Protein AF-A0A2A6BLU7-F1 (afdb_monomer_lite)

Secondary structure (DSSP, 8-state):
------S-TTS-S-HHHHHHHHHHHHHHHHHHHHHHHHHHHHHHHHHHHHHHHHHHHTTPPP-PPPBTTTBTGGG--S-HHHHHHHHHHHH-SEEEEESSSEEEEE--S--

Organism: Pristionchus pacificus (NCBI:txid54126)

Foldseek 3Di:
DDDDDDDPVVVPDDPVVVVVVVVVVVVVVVVVVVVVVVVVVVVVVVQVCCQQCVCVVVVHQAFHRAGPPAWCVVVDDPPNVVSVVVGCVVRHQWHWGDDVHIDIDGNDPPD

pLDDT: mean 85.65, std 13.35, range [43.25, 97.06]

Radius of gyration: 29.49 Å; chains: 1; bounding box: 52×52×86 Å

Sequence (111 aa):
MFSCFPNLFLNSVPRYEHELLLNSLLNQIHPYSVMIILLVTLAIVGILCYSLFINRIKGLPPGPPPLPLLGNFHQFEADLDKKFFEWKRKYGKAFTVWMPNPTVVITDYKI

Structure (mmCIF, N/CA/C/O backbone):
data_AF-A0A2A6BLU7-F1
#
_entry.id   AF-A0A2A6BLU7-F1
#
loop_
_atom_site.group_PDB
_atom_site.id
_atom_site.type_symbol
_atom_site.label_atom_id
_atom_site.label_alt_id
_atom_site.label_comp_id
_atom_site.label_asym_id
_atom_site.label_entity_id
_atom_site.label_seq_id
_atom_site.pdbx_PDB_ins_code
_atom_site.Cartn_x
_atom_site.Cartn_y
_atom_site.Cartn_z
_atom_site.occupancy
_atom_site.B_iso_or_equiv
_atom_site.auth_seq_id
_atom_site.auth_comp_id
_atom_site.auth_asym_id
_atom_site.auth_atom_id
_atom_site.pdbx_PDB_model_num
ATOM 1 N N . MET A 1 1 ? 29.017 -40.312 -63.052 1.00 43.25 1 MET A N 1
ATOM 2 C CA . MET A 1 1 ? 30.012 -39.316 -62.595 1.00 43.25 1 MET A CA 1
ATOM 3 C C . MET A 1 1 ? 29.301 -37.975 -62.733 1.00 43.25 1 MET A C 1
ATOM 5 O O . MET A 1 1 ? 29.039 -37.591 -63.854 1.00 43.25 1 MET A O 1
ATOM 9 N N . PHE A 1 2 ? 28.694 -37.366 -61.718 1.00 44.44 2 PHE A N 1
ATOM 10 C CA . PHE A 1 2 ? 29.272 -36.937 -60.451 1.00 44.44 2 PHE A CA 1
ATOM 11 C C . PHE A 1 2 ? 28.210 -36.957 -59.342 1.00 44.44 2 PHE A C 1
ATOM 13 O O . PHE A 1 2 ? 27.261 -36.182 -59.355 1.00 44.44 2 PHE A O 1
ATOM 20 N N . SER A 1 3 ? 28.400 -37.843 -58.373 1.00 53.19 3 SER A N 1
ATOM 21 C CA . SER A 1 3 ? 27.709 -37.870 -57.089 1.00 53.19 3 SER A CA 1
ATOM 22 C C . SER A 1 3 ? 28.769 -37.608 -56.023 1.00 53.19 3 SER A C 1
ATOM 24 O O . SER A 1 3 ? 29.516 -38.518 -55.691 1.00 53.19 3 SER A O 1
ATOM 26 N N . CYS A 1 4 ? 28.902 -36.351 -55.590 1.00 54.41 4 CYS A N 1
ATOM 27 C CA . CYS A 1 4 ? 29.512 -35.906 -54.327 1.00 54.41 4 CYS A CA 1
ATOM 28 C C . CYS A 1 4 ? 29.769 -34.396 -54.406 1.00 54.41 4 CYS A C 1
ATOM 30 O O . CYS A 1 4 ? 30.813 -33.973 -54.885 1.00 54.41 4 CYS A O 1
ATOM 32 N N . PHE A 1 5 ? 28.854 -33.578 -53.896 1.00 53.78 5 PHE A N 1
ATOM 33 C CA . PHE A 1 5 ? 29.261 -32.350 -53.211 1.00 53.78 5 PHE A CA 1
ATOM 34 C C . PHE A 1 5 ? 28.482 -32.295 -51.894 1.00 53.78 5 PHE A C 1
ATOM 36 O O . PHE A 1 5 ? 27.368 -31.777 -51.837 1.00 53.78 5 PHE A O 1
ATOM 43 N N . PRO A 1 6 ? 29.009 -32.976 -50.862 1.00 51.62 6 PRO A N 1
ATOM 44 C CA . PRO A 1 6 ? 28.350 -33.146 -49.582 1.00 51.62 6 PRO A CA 1
ATOM 45 C C . PRO A 1 6 ? 28.608 -31.907 -48.725 1.00 51.62 6 PRO A C 1
ATOM 47 O O . PRO A 1 6 ? 29.737 -31.442 -48.689 1.00 51.62 6 PRO A O 1
ATOM 50 N N . ASN A 1 7 ? 27.586 -31.398 -48.035 1.00 52.72 7 ASN A N 1
ATOM 51 C CA . ASN A 1 7 ? 27.589 -31.009 -46.611 1.00 52.72 7 ASN A CA 1
ATOM 52 C C . ASN A 1 7 ? 28.790 -30.238 -45.986 1.00 52.72 7 ASN A C 1
ATOM 54 O O . ASN A 1 7 ? 28.847 -30.128 -44.764 1.00 52.72 7 ASN A O 1
ATOM 58 N N . LEU A 1 8 ? 29.737 -29.683 -46.751 1.00 49.75 8 LEU A N 1
ATOM 59 C CA . LEU A 1 8 ? 31.002 -29.136 -46.234 1.00 49.75 8 LEU A CA 1
ATOM 60 C C . LEU A 1 8 ? 30.948 -27.629 -45.959 1.00 49.75 8 LEU A C 1
ATOM 62 O O . LEU A 1 8 ? 31.702 -27.137 -45.128 1.00 49.75 8 LEU A O 1
ATOM 66 N N . PHE A 1 9 ? 30.037 -26.903 -46.610 1.00 50.72 9 PHE A N 1
ATOM 67 C CA . PHE A 1 9 ? 29.893 -25.453 -46.427 1.00 50.72 9 PHE A CA 1
ATOM 68 C C . PHE A 1 9 ? 29.097 -25.065 -45.174 1.00 50.72 9 PHE A C 1
ATOM 70 O O . PHE A 1 9 ? 29.211 -23.939 -44.703 1.00 50.72 9 PHE A O 1
ATOM 77 N N . LEU A 1 10 ? 28.323 -25.988 -44.593 1.00 51.44 10 LEU A N 1
ATOM 78 C CA . LEU A 1 10 ? 27.599 -25.726 -43.341 1.00 51.44 10 LEU A CA 1
ATOM 79 C C . LEU A 1 10 ? 28.483 -25.873 -42.091 1.00 51.44 10 LEU A C 1
ATOM 81 O O . LEU A 1 10 ? 28.092 -25.420 -41.023 1.00 51.44 10 LEU A O 1
ATOM 85 N N . ASN A 1 11 ? 29.680 -26.455 -42.224 1.00 56.59 11 ASN A N 1
ATOM 86 C CA . ASN A 1 11 ? 30.626 -26.668 -41.122 1.00 56.59 11 ASN A CA 1
ATOM 87 C C . ASN A 1 11 ? 31.886 -25.785 -41.214 1.00 56.59 11 ASN A C 1
ATOM 89 O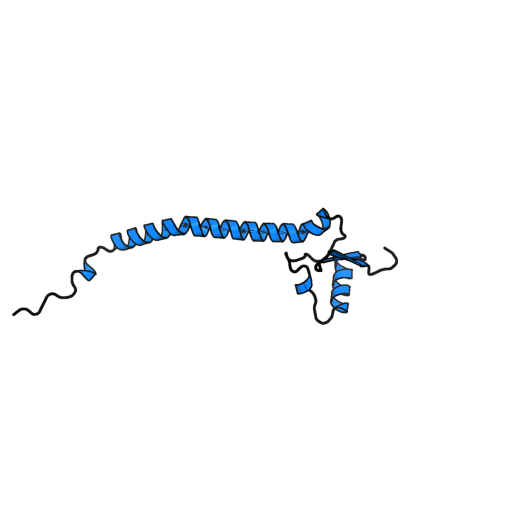 O . ASN A 1 11 ? 32.798 -25.946 -40.405 1.00 56.59 11 ASN A O 1
ATOM 93 N N . SER A 1 12 ? 31.969 -24.878 -42.196 1.00 62.34 12 SER A N 1
ATOM 94 C CA . SER A 1 12 ? 33.162 -24.056 -42.452 1.00 62.34 12 SER A CA 1
ATOM 95 C C . SER A 1 12 ? 33.131 -22.670 -41.804 1.00 62.34 12 SER A C 1
ATOM 97 O O . SER A 1 12 ? 34.140 -21.972 -41.854 1.00 62.34 12 SER A O 1
ATOM 99 N N . VAL A 1 13 ? 32.006 -22.251 -41.212 1.00 65.19 13 VAL A N 1
ATOM 100 C CA . VAL A 1 13 ? 31.953 -20.990 -40.458 1.00 65.19 13 VAL A CA 1
ATOM 101 C C . VAL A 1 13 ? 32.667 -21.207 -39.120 1.00 65.19 13 VAL A C 1
ATOM 103 O O . VAL A 1 13 ? 32.265 -22.078 -38.341 1.00 65.19 13 VAL A O 1
ATOM 106 N N . PRO A 1 14 ? 33.752 -20.473 -38.837 1.00 69.69 14 PRO A N 1
ATOM 107 C CA . PRO A 1 14 ? 34.527 -20.690 -37.630 1.00 69.69 14 PRO A CA 1
ATOM 108 C C . PRO A 1 14 ? 33.713 -20.281 -36.394 1.00 69.69 14 PRO A C 1
ATOM 110 O O . PRO A 1 14 ? 33.030 -19.258 -36.375 1.00 69.69 14 PRO A O 1
ATOM 113 N N . ARG A 1 15 ? 33.793 -21.094 -35.333 1.00 74.00 15 ARG A N 1
ATOM 114 C CA . ARG A 1 15 ? 32.985 -20.959 -34.104 1.00 74.00 15 ARG A CA 1
ATOM 115 C C . ARG A 1 15 ? 33.064 -19.563 -33.456 1.00 74.00 15 ARG A C 1
ATOM 117 O O . ARG A 1 15 ? 32.101 -19.154 -32.817 1.00 74.00 15 ARG A O 1
ATOM 124 N N . TYR A 1 16 ? 34.148 -18.815 -33.692 1.00 74.81 16 TYR A N 1
ATOM 125 C CA . TYR A 1 16 ? 34.321 -17.444 -33.202 1.00 74.81 16 TYR A CA 1
ATOM 126 C C . TYR A 1 16 ? 33.325 -16.440 -33.811 1.00 74.81 16 TYR A C 1
ATOM 128 O O . TYR A 1 16 ? 32.933 -15.503 -33.123 1.00 74.81 16 TYR A O 1
ATOM 136 N N . GLU A 1 17 ? 32.878 -16.610 -35.063 1.00 79.00 17 GLU A N 1
ATOM 137 C CA . GLU A 1 17 ? 31.917 -15.673 -35.676 1.00 79.00 17 GLU A CA 1
ATOM 138 C C . GLU A 1 17 ? 30.519 -15.852 -35.099 1.00 79.00 17 GLU A C 1
ATOM 140 O O . GLU A 1 17 ? 29.826 -14.872 -34.836 1.00 79.00 17 GLU A O 1
ATOM 145 N N . HIS A 1 18 ? 30.129 -17.094 -34.805 1.00 78.44 18 HIS A N 1
ATOM 146 C CA . HIS A 1 18 ? 28.886 -17.366 -34.092 1.00 78.44 18 HIS A CA 1
ATOM 147 C C . HIS A 1 18 ? 28.910 -16.790 -32.671 1.00 78.44 18 HIS A C 1
ATOM 149 O O . HIS A 1 18 ? 27.926 -16.182 -32.257 1.00 78.44 18 HIS A O 1
ATOM 155 N N . GLU A 1 19 ? 30.023 -16.908 -31.940 1.00 83.50 19 GLU A N 1
ATOM 156 C CA . GLU A 1 19 ? 30.166 -16.278 -30.618 1.00 83.50 19 GLU A CA 1
ATOM 157 C C . GLU A 1 19 ? 30.149 -14.746 -30.696 1.00 83.50 19 GLU A C 1
ATOM 159 O O . GLU A 1 19 ? 29.523 -14.096 -29.860 1.00 83.50 19 GLU A O 1
ATOM 164 N N . LEU A 1 20 ? 30.765 -14.151 -31.722 1.00 86.62 20 LEU A N 1
ATOM 165 C CA . LEU A 1 20 ? 30.763 -12.701 -31.926 1.00 86.62 20 LEU A CA 1
ATOM 166 C C . LEU A 1 20 ? 29.353 -12.168 -32.221 1.00 86.62 20 LEU A C 1
ATOM 168 O O . LEU A 1 20 ? 28.940 -11.158 -31.647 1.00 86.62 20 LEU A O 1
ATOM 172 N N . LEU A 1 21 ? 28.596 -12.872 -33.067 1.00 82.62 21 LEU A N 1
ATOM 173 C CA . LEU A 1 21 ? 27.199 -12.549 -33.358 1.00 82.62 21 LEU A CA 1
ATOM 174 C C . LEU A 1 21 ? 26.324 -12.698 -32.108 1.00 82.62 21 LEU A C 1
ATOM 176 O O . LEU A 1 21 ? 25.532 -11.807 -31.808 1.00 82.62 21 LEU A O 1
ATOM 180 N N . LEU A 1 22 ? 26.500 -13.774 -31.336 1.00 84.75 22 LEU A N 1
ATOM 181 C CA . LEU A 1 22 ? 25.774 -13.980 -30.081 1.00 84.75 22 LEU A CA 1
ATOM 182 C C . LEU A 1 22 ? 26.085 -12.884 -29.056 1.00 84.75 22 LEU A C 1
ATOM 184 O O . LEU A 1 22 ? 25.163 -12.331 -28.462 1.00 84.75 22 LEU A O 1
ATOM 188 N N . ASN A 1 23 ? 27.352 -12.503 -28.893 1.00 83.88 23 ASN A N 1
ATOM 189 C CA . ASN A 1 23 ? 27.754 -11.426 -27.987 1.00 83.88 23 ASN A CA 1
ATOM 190 C C . ASN A 1 23 ? 27.225 -10.056 -28.440 1.00 83.88 23 ASN A C 1
ATOM 192 O O . ASN A 1 23 ? 26.814 -9.253 -27.603 1.00 83.88 23 ASN A O 1
ATOM 196 N N . SER A 1 24 ? 27.175 -9.797 -29.751 1.00 83.25 24 SER A N 1
ATOM 197 C CA . SER A 1 24 ? 26.575 -8.580 -30.310 1.00 83.25 24 SER A CA 1
ATOM 198 C C . SER A 1 24 ? 25.071 -8.503 -30.018 1.00 83.25 24 SER A C 1
ATOM 200 O O . SER A 1 24 ? 24.592 -7.476 -29.530 1.00 83.25 24 SER A O 1
ATOM 202 N N . LEU A 1 25 ? 24.346 -9.610 -30.211 1.00 84.19 25 LEU A N 1
ATOM 203 C CA . LEU A 1 25 ? 22.919 -9.707 -29.890 1.00 84.19 25 LEU A CA 1
ATOM 204 C C . LEU A 1 25 ? 22.661 -9.565 -28.383 1.00 84.19 25 LEU A C 1
ATOM 206 O O . LEU A 1 25 ? 21.776 -8.812 -27.976 1.00 84.19 25 LEU A O 1
ATOM 210 N N . LEU A 1 26 ? 23.456 -10.231 -27.540 1.00 84.19 26 LEU A N 1
ATOM 211 C CA . LEU A 1 26 ? 23.348 -10.128 -26.082 1.00 84.19 26 LEU A CA 1
ATOM 212 C C . LEU A 1 26 ? 23.600 -8.697 -25.593 1.00 84.19 26 LEU A C 1
ATOM 214 O O . LEU A 1 26 ? 22.847 -8.198 -24.756 1.00 84.19 26 LEU A O 1
ATOM 218 N N . ASN A 1 27 ? 24.601 -8.011 -26.149 1.00 82.81 27 ASN A N 1
ATOM 219 C CA . ASN A 1 27 ? 24.917 -6.631 -25.789 1.00 82.81 27 ASN A CA 1
ATOM 220 C C . ASN A 1 27 ? 23.818 -5.646 -26.220 1.00 82.81 27 ASN A C 1
ATOM 222 O O . ASN A 1 27 ? 23.594 -4.645 -25.545 1.00 82.81 27 ASN A O 1
ATOM 226 N N . GLN A 1 28 ? 23.090 -5.939 -27.302 1.00 85.44 28 GLN A N 1
ATOM 227 C CA . GLN A 1 28 ? 21.931 -5.146 -27.710 1.00 85.44 28 GLN A CA 1
ATOM 228 C C . GLN A 1 28 ? 20.704 -5.405 -26.822 1.00 85.44 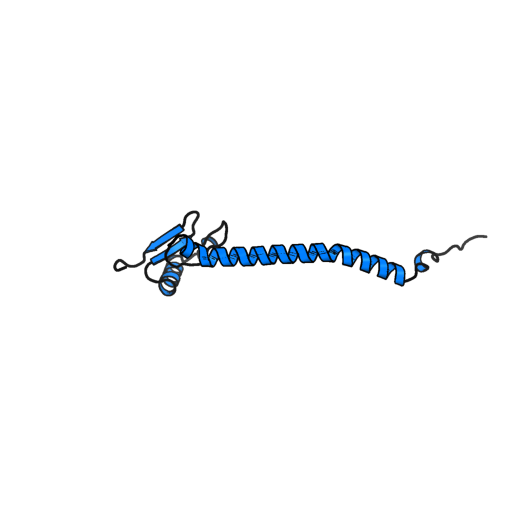28 GLN A C 1
ATOM 230 O O . GLN A 1 28 ? 19.941 -4.479 -26.563 1.00 85.44 28 GLN A O 1
ATOM 235 N N . ILE A 1 29 ? 20.520 -6.626 -26.309 1.00 84.56 29 ILE A N 1
ATOM 236 C CA . ILE A 1 29 ? 19.413 -6.978 -25.399 1.00 84.56 29 ILE A CA 1
ATOM 237 C C . ILE A 1 29 ? 19.646 -6.422 -23.982 1.00 84.56 29 ILE A C 1
ATOM 239 O O . ILE A 1 29 ? 18.695 -6.014 -23.309 1.00 84.56 29 ILE A O 1
ATOM 243 N N . HIS A 1 30 ? 20.904 -6.365 -23.540 1.00 83.06 30 HIS A N 1
ATOM 244 C CA . HIS A 1 30 ? 21.302 -5.922 -22.202 1.00 83.06 30 HIS A CA 1
ATOM 245 C C . HIS A 1 30 ? 20.771 -4.533 -21.772 1.00 83.06 30 HIS A C 1
ATOM 247 O O . HIS A 1 30 ? 20.273 -4.414 -20.653 1.00 83.06 30 HIS A O 1
ATOM 253 N N . PRO A 1 31 ? 20.806 -3.459 -22.589 1.00 86.69 31 PRO A N 1
ATOM 254 C CA . PRO A 1 31 ? 20.252 -2.168 -22.179 1.00 86.69 31 PRO A CA 1
ATOM 255 C C . PRO A 1 31 ? 18.736 -2.224 -21.945 1.00 86.69 31 PRO A C 1
ATOM 257 O O . PRO A 1 31 ? 18.248 -1.611 -20.997 1.00 86.69 31 PRO A O 1
ATOM 260 N N . TYR A 1 32 ? 17.986 -2.989 -22.746 1.00 90.00 32 TYR A N 1
ATOM 261 C CA . TYR A 1 32 ? 16.533 -3.107 -22.582 1.00 90.00 32 TYR A CA 1
ATOM 262 C C . TYR A 1 32 ? 16.161 -3.885 -21.323 1.00 90.00 32 TYR A C 1
ATOM 264 O O . TYR A 1 32 ? 15.252 -3.475 -20.601 1.00 90.00 32 TYR A O 1
ATOM 272 N N . SER A 1 33 ? 16.873 -4.975 -21.020 1.00 90.25 33 SER A N 1
ATOM 273 C CA . SER A 1 33 ? 16.627 -5.736 -19.793 1.00 90.25 33 SER A CA 1
ATOM 274 C C . SER A 1 33 ? 16.915 -4.896 -18.546 1.00 90.25 33 SER A C 1
ATOM 276 O O . SER A 1 33 ? 16.099 -4.887 -17.623 1.00 90.25 33 SER A O 1
ATOM 278 N N . VAL A 1 34 ? 17.996 -4.107 -18.542 1.00 93.44 34 VAL A N 1
ATOM 279 C CA . VAL A 1 34 ? 18.312 -3.173 -17.446 1.00 93.44 34 VAL A CA 1
ATOM 280 C C . VAL A 1 34 ? 17.230 -2.100 -17.292 1.00 93.44 34 VAL A C 1
ATOM 282 O O . VAL A 1 34 ? 16.792 -1.836 -16.171 1.00 93.44 34 VAL A O 1
ATOM 285 N N . MET A 1 35 ? 16.745 -1.515 -18.393 1.00 94.06 35 MET A N 1
ATOM 286 C CA . MET A 1 35 ? 15.657 -0.528 -18.349 1.00 94.06 35 MET A CA 1
ATOM 287 C C . MET A 1 35 ? 14.368 -1.128 -17.774 1.00 94.06 35 MET A C 1
ATOM 289 O O . MET A 1 35 ? 13.730 -0.509 -16.924 1.00 94.06 35 MET A O 1
ATOM 293 N N . ILE A 1 36 ? 14.000 -2.345 -18.187 1.00 96.12 36 ILE A N 1
ATOM 294 C CA . ILE A 1 36 ? 12.811 -3.042 -17.676 1.00 96.12 36 ILE A CA 1
ATOM 295 C C . ILE A 1 36 ? 12.946 -3.305 -16.173 1.00 96.12 36 ILE A C 1
ATOM 297 O O . ILE A 1 36 ? 12.029 -2.994 -15.415 1.00 96.12 36 ILE A O 1
ATOM 301 N N . ILE A 1 37 ? 14.093 -3.822 -15.722 1.00 96.12 37 ILE A N 1
ATOM 302 C CA . ILE A 1 37 ? 14.345 -4.077 -14.296 1.00 96.12 37 ILE A CA 1
ATOM 303 C C . ILE A 1 37 ? 14.254 -2.774 -13.491 1.00 96.12 37 ILE A C 1
ATOM 305 O O . ILE A 1 37 ? 13.625 -2.741 -12.430 1.00 96.12 37 ILE A O 1
ATOM 309 N N . LEU A 1 38 ? 14.823 -1.679 -13.997 1.00 96.69 38 LEU A N 1
ATOM 310 C CA . LEU A 1 38 ? 14.749 -0.376 -13.338 1.00 96.69 38 LEU A CA 1
ATOM 311 C C . LEU A 1 38 ? 13.300 0.125 -13.222 1.00 96.69 38 LEU A C 1
ATOM 313 O O . LEU A 1 38 ? 12.884 0.578 -12.159 1.00 96.69 38 LEU A O 1
ATOM 317 N N . LEU A 1 39 ? 12.506 0.008 -14.286 1.00 96.94 39 LEU A N 1
ATOM 318 C CA . LEU A 1 39 ? 11.101 0.422 -14.264 1.00 96.94 39 LEU A CA 1
ATOM 319 C C . LEU A 1 39 ? 10.274 -0.415 -13.286 1.00 96.94 39 LEU A C 1
ATOM 321 O O . LEU A 1 39 ? 9.481 0.135 -12.522 1.00 96.94 39 LEU A O 1
ATOM 325 N N . VAL A 1 40 ? 10.483 -1.733 -13.267 1.00 96.75 40 VAL A N 1
ATOM 326 C CA . VAL A 1 40 ? 9.787 -2.639 -12.344 1.00 96.75 40 VAL A CA 1
ATOM 327 C C . VAL A 1 40 ? 10.162 -2.334 -10.896 1.00 96.75 40 VAL A C 1
ATOM 329 O O . VAL A 1 40 ? 9.283 -2.244 -10.041 1.00 96.75 40 VAL A O 1
ATOM 332 N N . THR A 1 41 ? 11.447 -2.122 -10.607 1.00 96.88 41 THR A N 1
ATOM 333 C CA . THR A 1 41 ? 11.895 -1.782 -9.249 1.00 96.88 41 THR A CA 1
ATOM 334 C C . THR A 1 41 ? 11.335 -0.436 -8.791 1.00 96.88 41 THR A C 1
ATOM 336 O O . THR A 1 41 ? 10.794 -0.356 -7.688 1.00 96.88 41 THR A O 1
ATOM 339 N N . LEU A 1 42 ? 11.358 0.593 -9.644 1.00 97.06 42 LEU A N 1
ATOM 340 C CA . LEU A 1 42 ? 10.737 1.889 -9.354 1.00 97.06 42 LEU A CA 1
ATOM 341 C C . LEU A 1 42 ? 9.228 1.771 -9.125 1.00 97.06 42 LEU A C 1
ATOM 343 O O . LEU A 1 42 ? 8.709 2.384 -8.193 1.00 97.06 42 LEU A O 1
ATOM 347 N N . ALA A 1 43 ? 8.526 0.966 -9.925 1.00 95.88 43 ALA A N 1
ATOM 348 C CA . ALA A 1 43 ? 7.099 0.729 -9.744 1.00 95.88 43 ALA A CA 1
ATOM 349 C C . ALA A 1 43 ? 6.809 0.056 -8.395 1.00 95.88 43 ALA A C 1
ATOM 351 O O . ALA A 1 43 ? 5.944 0.525 -7.658 1.00 95.88 43 ALA A O 1
ATOM 352 N N . ILE A 1 44 ? 7.558 -0.988 -8.025 1.00 95.38 44 ILE A N 1
ATOM 353 C CA . ILE A 1 44 ? 7.397 -1.679 -6.736 1.00 95.38 44 ILE A CA 1
ATOM 354 C C . ILE A 1 44 ? 7.650 -0.717 -5.573 1.00 95.38 44 ILE A C 1
ATOM 356 O O . ILE A 1 44 ? 6.831 -0.633 -4.658 1.00 95.38 44 ILE A O 1
ATOM 360 N N . VAL A 1 45 ? 8.745 0.044 -5.617 1.00 96.00 45 VAL A N 1
ATOM 361 C CA . VAL A 1 45 ? 9.062 1.037 -4.580 1.00 96.00 45 VAL A CA 1
ATOM 362 C C . VAL A 1 45 ? 7.971 2.104 -4.506 1.00 96.00 45 VAL A C 1
ATOM 364 O O . VAL A 1 45 ? 7.513 2.430 -3.413 1.00 96.00 45 VAL A O 1
ATOM 367 N N . GLY A 1 46 ? 7.496 2.603 -5.648 1.00 95.19 46 GLY A N 1
ATOM 368 C CA . GLY A 1 46 ? 6.401 3.568 -5.717 1.00 95.19 46 GLY A CA 1
ATOM 369 C C . GLY A 1 46 ? 5.107 3.036 -5.101 1.00 95.19 46 GLY A C 1
ATOM 370 O O . GLY A 1 46 ? 4.472 3.737 -4.314 1.00 95.19 46 GLY A O 1
ATOM 371 N N . ILE A 1 47 ? 4.748 1.782 -5.386 1.00 94.06 47 ILE A N 1
ATOM 372 C CA . ILE A 1 47 ? 3.573 1.107 -4.820 1.00 94.06 47 ILE A CA 1
ATOM 373 C C . ILE A 1 47 ? 3.716 0.936 -3.304 1.00 94.06 47 ILE A C 1
ATOM 375 O O . ILE A 1 47 ? 2.779 1.237 -2.562 1.00 94.06 47 ILE A O 1
ATOM 379 N N . LEU A 1 48 ? 4.885 0.502 -2.825 1.00 93.38 48 LEU A N 1
ATOM 380 C CA . LEU A 1 48 ? 5.152 0.355 -1.393 1.00 93.38 48 LEU A CA 1
ATOM 381 C C . LEU A 1 48 ? 5.062 1.705 -0.679 1.00 93.38 48 LEU A C 1
ATOM 383 O O . LEU A 1 48 ? 4.326 1.829 0.302 1.00 93.38 48 LEU A O 1
ATOM 387 N N . CYS A 1 49 ? 5.726 2.733 -1.208 1.00 93.81 49 CYS A N 1
ATOM 388 C CA . CYS A 1 49 ? 5.651 4.094 -0.687 1.00 93.81 49 CYS A CA 1
ATOM 389 C C . CYS A 1 49 ? 4.206 4.604 -0.664 1.00 93.81 49 CYS A C 1
ATOM 391 O O . CYS A 1 49 ? 3.742 5.097 0.362 1.00 93.81 49 CYS A O 1
ATOM 393 N N . TYR A 1 50 ? 3.459 4.428 -1.752 1.00 92.06 50 TYR A N 1
ATOM 394 C CA . TYR A 1 50 ? 2.047 4.791 -1.792 1.00 92.06 50 TYR A CA 1
ATOM 395 C C . TYR A 1 50 ? 1.261 4.086 -0.675 1.00 92.06 50 TYR A C 1
ATOM 397 O O . TYR A 1 50 ? 0.627 4.753 0.141 1.00 92.06 50 TYR A O 1
ATOM 405 N N . SER A 1 51 ? 1.366 2.759 -0.573 1.00 91.06 51 SER A N 1
ATOM 406 C CA . SER A 1 51 ? 0.605 1.960 0.397 1.00 91.06 51 SER A CA 1
ATOM 407 C C . SER A 1 51 ? 0.902 2.322 1.861 1.00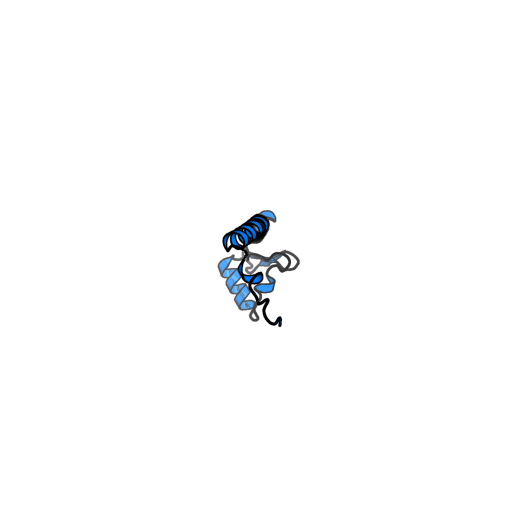 91.06 51 SER A C 1
ATOM 409 O O . SER A 1 51 ? 0.011 2.280 2.707 1.00 91.06 51 SER A O 1
ATOM 411 N N . LEU A 1 52 ? 2.138 2.724 2.170 1.00 90.81 52 LEU A N 1
ATOM 412 C CA . LEU A 1 52 ? 2.557 3.049 3.534 1.00 90.81 52 LEU A CA 1
ATOM 413 C C . LEU A 1 52 ? 2.271 4.505 3.913 1.00 90.81 52 LEU A C 1
ATOM 415 O O . LEU A 1 52 ? 1.938 4.789 5.065 1.00 90.81 52 LEU A O 1
ATOM 419 N N . PHE A 1 53 ? 2.399 5.436 2.966 1.00 92.62 53 PHE A N 1
ATOM 420 C CA . PHE A 1 53 ? 2.337 6.868 3.263 1.00 92.62 53 PHE A CA 1
ATOM 421 C C . PHE A 1 53 ? 0.991 7.515 2.939 1.00 92.62 53 PHE A C 1
ATOM 423 O O . PHE A 1 53 ? 0.720 8.594 3.466 1.00 92.62 53 PHE A O 1
ATOM 430 N N . ILE A 1 54 ? 0.114 6.886 2.149 1.00 93.06 54 ILE A N 1
ATOM 431 C CA . ILE A 1 54 ? -1.140 7.518 1.710 1.00 93.06 54 ILE A CA 1
ATOM 432 C C . ILE A 1 54 ? -2.041 7.963 2.873 1.00 93.06 54 ILE A C 1
ATOM 434 O O . ILE A 1 54 ? -2.596 9.061 2.828 1.00 93.06 54 ILE A O 1
ATOM 438 N N . ASN A 1 55 ? -2.133 7.168 3.946 1.00 92.12 55 ASN A N 1
ATOM 439 C CA . ASN A 1 55 ? -2.906 7.535 5.137 1.00 92.12 55 ASN A CA 1
ATOM 440 C C . ASN A 1 55 ? -2.319 8.773 5.817 1.00 92.12 55 ASN A C 1
ATOM 442 O O . ASN A 1 55 ? -3.051 9.699 6.146 1.00 92.12 55 ASN A O 1
ATOM 446 N N . ARG A 1 56 ? -0.989 8.834 5.946 1.00 91.31 56 ARG A N 1
ATOM 447 C CA . ARG A 1 56 ? -0.297 9.982 6.541 1.00 91.31 56 ARG A CA 1
ATOM 448 C C . ARG A 1 56 ? -0.464 11.243 5.694 1.00 91.31 56 ARG A C 1
ATOM 450 O O . ARG A 1 56 ? -0.746 12.296 6.251 1.00 91.31 56 ARG A O 1
ATOM 457 N N . ILE A 1 57 ? -0.332 11.133 4.371 1.00 91.75 57 ILE A N 1
ATOM 458 C CA . ILE A 1 57 ? -0.488 12.263 3.438 1.00 91.75 57 ILE A CA 1
ATOM 459 C C . ILE A 1 57 ? -1.906 12.842 3.515 1.00 91.75 57 ILE A C 1
ATOM 461 O O . ILE A 1 57 ? -2.074 14.056 3.486 1.00 91.75 57 ILE A O 1
ATOM 465 N N . LYS A 1 58 ? -2.926 11.986 3.648 1.00 90.94 58 LYS A N 1
ATOM 466 C CA . LYS A 1 58 ? -4.326 12.414 3.772 1.00 90.94 58 LYS A CA 1
ATOM 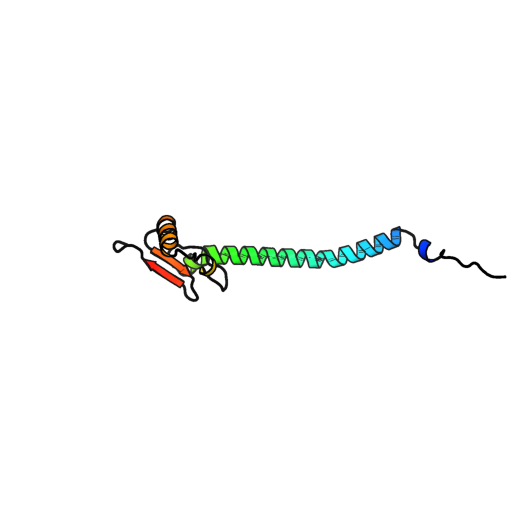467 C C . LYS A 1 58 ? -4.756 12.773 5.202 1.00 90.94 58 LYS A C 1
ATOM 469 O O . LYS A 1 58 ? -5.924 13.085 5.403 1.00 90.94 58 LYS A O 1
ATOM 474 N N . GLY A 1 59 ? -3.857 12.708 6.190 1.00 93.12 59 GLY A N 1
ATOM 475 C CA . GLY A 1 59 ? -4.194 12.948 7.599 1.00 93.12 59 GLY A CA 1
ATOM 476 C C . GLY A 1 59 ? -5.169 11.921 8.188 1.00 93.12 59 GLY A C 1
ATOM 477 O O . GLY A 1 59 ? -5.891 12.221 9.134 1.00 93.12 59 GLY A O 1
ATOM 478 N N . LEU A 1 60 ? -5.222 10.721 7.610 1.00 93.62 60 LEU A N 1
ATOM 479 C CA . LEU A 1 60 ? -6.112 9.644 8.022 1.00 93.62 60 LEU A CA 1
ATOM 480 C C . LEU A 1 60 ? -5.470 8.797 9.135 1.00 93.62 60 LEU A C 1
ATOM 482 O O . LEU A 1 60 ? -4.242 8.646 9.163 1.00 93.62 60 LEU A O 1
ATOM 486 N N . PRO A 1 61 ? -6.280 8.188 10.021 1.00 93.50 61 PRO A N 1
ATOM 487 C CA . PRO A 1 61 ? -5.800 7.220 11.001 1.00 93.50 61 PRO A CA 1
ATOM 488 C C . PRO A 1 61 ? -4.991 6.084 10.356 1.00 93.50 61 PRO A C 1
ATOM 490 O O . PRO A 1 61 ? -5.214 5.754 9.181 1.00 93.50 61 PRO A O 1
ATOM 493 N N . PRO A 1 62 ? -4.078 5.443 11.110 1.00 92.88 62 PRO A N 1
ATOM 494 C CA . PRO A 1 62 ? -3.349 4.282 10.617 1.00 92.88 62 PRO A CA 1
ATOM 495 C C . PRO A 1 62 ? -4.320 3.163 10.221 1.00 92.88 62 PRO A C 1
ATOM 497 O O . PRO A 1 62 ? -5.443 3.087 10.705 1.00 92.88 62 PRO A O 1
ATOM 500 N N . GLY A 1 63 ? -3.899 2.284 9.320 1.00 93.62 63 GLY A N 1
ATOM 501 C CA . GLY A 1 63 ? -4.756 1.217 8.820 1.00 93.62 63 GLY A CA 1
ATOM 502 C C . GLY A 1 63 ? -3.996 0.236 7.939 1.00 93.62 63 GLY A C 1
ATOM 503 O O . GLY A 1 63 ? -2.795 0.425 7.704 1.00 93.62 63 GLY A O 1
ATOM 504 N N . PRO A 1 64 ? -4.658 -0.833 7.478 1.00 93.88 64 PRO A N 1
ATOM 505 C CA . PRO A 1 64 ? -4.048 -1.791 6.574 1.00 93.88 64 PRO A CA 1
ATOM 506 C C . PRO A 1 64 ? -3.593 -1.127 5.263 1.00 93.88 64 PRO A C 1
ATOM 508 O O . PRO A 1 64 ? -4.335 -0.324 4.695 1.00 93.88 64 PRO A O 1
ATOM 511 N N . PRO A 1 65 ? -2.384 -1.452 4.762 1.00 92.81 65 PRO A N 1
ATOM 512 C CA . PRO A 1 65 ? -1.839 -0.828 3.563 1.00 92.81 65 PRO A CA 1
ATOM 513 C C . PRO A 1 65 ? -2.705 -1.186 2.346 1.00 92.81 65 PRO A C 1
ATOM 515 O O . PRO A 1 65 ? -2.918 -2.375 2.086 1.00 92.81 65 PRO A O 1
ATOM 518 N N . PRO A 1 66 ? -3.229 -0.191 1.614 1.00 93.75 66 PRO A N 1
ATOM 519 C CA . PRO A 1 66 ? -4.041 -0.438 0.436 1.00 93.75 66 PRO A CA 1
ATOM 520 C C . PRO A 1 66 ? -3.181 -0.790 -0.776 1.00 93.75 66 PRO A C 1
ATOM 522 O O . PRO A 1 66 ? -2.098 -0.231 -0.968 1.00 93.75 66 PRO A O 1
ATOM 525 N N . LEU A 1 67 ? -3.699 -1.665 -1.640 1.00 91.81 67 LEU A N 1
ATOM 526 C CA . LEU A 1 67 ? -3.146 -1.830 -2.982 1.00 91.81 67 LEU A CA 1
ATOM 527 C C . LEU A 1 67 ? -3.582 -0.670 -3.889 1.00 91.81 67 LEU A C 1
ATOM 529 O O . LEU A 1 67 ? -4.691 -0.147 -3.731 1.00 91.81 67 LEU A O 1
ATOM 533 N N . PRO A 1 68 ? -2.750 -0.276 -4.868 1.00 85.75 68 PRO A N 1
ATOM 534 C CA . PRO A 1 68 ? -3.156 0.685 -5.884 1.00 85.75 68 PRO A CA 1
ATOM 535 C C . PRO A 1 68 ? -4.369 0.136 -6.649 1.00 85.75 68 PRO A C 1
ATOM 537 O O . PRO A 1 68 ? -4.409 -1.047 -6.981 1.00 85.75 68 PRO A O 1
ATOM 540 N N . LEU A 1 69 ? -5.353 1.000 -6.922 1.00 85.88 69 LEU A N 1
ATOM 541 C CA . LEU A 1 69 ? -6.630 0.708 -7.602 1.00 85.88 69 LEU A CA 1
ATOM 542 C C . LEU A 1 69 ? -7.605 -0.190 -6.822 1.00 85.88 69 LEU A C 1
ATOM 544 O O . LEU A 1 69 ? -8.781 0.145 -6.723 1.00 85.88 69 LEU A O 1
ATOM 548 N N . LEU A 1 70 ? -7.136 -1.302 -6.255 1.00 89.31 70 LEU A N 1
ATOM 549 C CA . LEU A 1 70 ? -7.983 -2.274 -5.558 1.00 89.31 70 LEU A CA 1
ATOM 550 C C . LEU A 1 70 ? -8.249 -1.906 -4.087 1.00 89.31 70 LEU A C 1
ATOM 552 O O . LEU A 1 70 ? -9.212 -2.379 -3.494 1.00 89.31 70 LEU A O 1
ATOM 556 N N . GLY A 1 71 ? -7.400 -1.097 -3.454 1.00 91.06 71 GLY A N 1
ATOM 557 C CA . GLY A 1 71 ? -7.517 -0.813 -2.024 1.00 91.06 71 GLY A CA 1
ATOM 558 C C . GLY A 1 71 ? -7.307 -2.062 -1.159 1.00 91.06 71 GLY A C 1
ATOM 559 O O . GLY A 1 71 ? -6.460 -2.916 -1.446 1.00 91.06 71 GLY A O 1
ATOM 560 N N . ASN A 1 72 ? -8.076 -2.180 -0.080 1.00 94.12 72 ASN A N 1
ATOM 561 C CA . ASN A 1 72 ? -8.024 -3.301 0.858 1.00 94.12 72 ASN A CA 1
ATOM 562 C C . ASN A 1 72 ? -8.958 -4.463 0.469 1.00 94.12 72 ASN A C 1
ATOM 564 O O . ASN A 1 72 ? -9.090 -5.397 1.255 1.00 94.12 72 ASN A O 1
ATOM 568 N N . PHE A 1 73 ? -9.560 -4.468 -0.735 1.00 90.31 73 PHE A N 1
ATOM 569 C CA . PHE A 1 73 ? -10.486 -5.538 -1.148 1.00 90.31 73 PHE A CA 1
ATOM 570 C C . PHE A 1 73 ? -9.885 -6.950 -1.041 1.00 90.31 73 PHE A C 1
ATOM 572 O O . PHE A 1 73 ? -10.551 -7.884 -0.612 1.00 90.31 73 PHE A O 1
ATOM 579 N N . HIS A 1 74 ? -8.595 -7.083 -1.347 1.00 88.50 74 HIS A N 1
ATOM 580 C CA . HIS A 1 74 ? -7.847 -8.340 -1.261 1.00 88.50 74 HIS A CA 1
ATOM 581 C C . HIS A 1 74 ? -7.668 -8.895 0.167 1.00 88.50 74 HIS A C 1
ATOM 583 O O . HIS A 1 74 ? -7.199 -10.017 0.322 1.00 88.50 74 HIS A O 1
ATOM 589 N N . GLN A 1 75 ? -7.979 -8.112 1.203 1.00 90.44 75 GLN A N 1
ATOM 590 C CA . GLN A 1 75 ? -7.799 -8.495 2.610 1.00 90.44 75 GLN A CA 1
ATOM 591 C C . GLN A 1 75 ? -9.116 -8.835 3.305 1.00 90.44 75 GLN A C 1
ATOM 593 O O . GLN A 1 75 ? -9.094 -9.235 4.470 1.00 90.44 75 GLN A O 1
ATOM 598 N N . PHE A 1 76 ? -10.251 -8.664 2.621 1.00 89.19 76 PHE A N 1
ATOM 599 C CA . PHE A 1 76 ? -11.529 -9.118 3.146 1.00 89.19 76 PHE A CA 1
ATOM 600 C C . PHE A 1 76 ? -11.609 -10.634 2.995 1.00 89.19 76 PHE A C 1
ATOM 602 O O . PHE A 1 76 ? -11.601 -11.177 1.892 1.00 89.19 76 PHE A O 1
ATOM 609 N N . GLU A 1 77 ? -11.654 -11.311 4.135 1.00 86.00 77 GLU A N 1
ATOM 610 C CA . GLU A 1 77 ? -11.925 -12.740 4.221 1.00 86.00 77 GLU A CA 1
ATOM 611 C C . GLU A 1 77 ? -13.431 -12.973 4.396 1.00 86.00 77 GLU A C 1
ATOM 613 O O . GLU A 1 77 ? -14.190 -12.039 4.657 1.00 86.00 77 GLU A O 1
ATOM 618 N N . ALA A 1 78 ? -13.871 -14.228 4.268 1.00 86.62 78 ALA A N 1
ATOM 619 C CA . ALA A 1 78 ? -15.273 -14.593 4.478 1.00 86.62 78 ALA A CA 1
ATOM 620 C C . ALA A 1 78 ? -15.775 -14.215 5.888 1.00 86.62 78 ALA A C 1
ATOM 622 O O . ALA A 1 78 ? -16.935 -13.851 6.050 1.00 86.62 78 ALA A O 1
ATOM 623 N N . ASP A 1 79 ? -14.889 -14.267 6.889 1.00 91.62 79 ASP A N 1
ATOM 624 C CA . ASP A 1 79 ? -15.1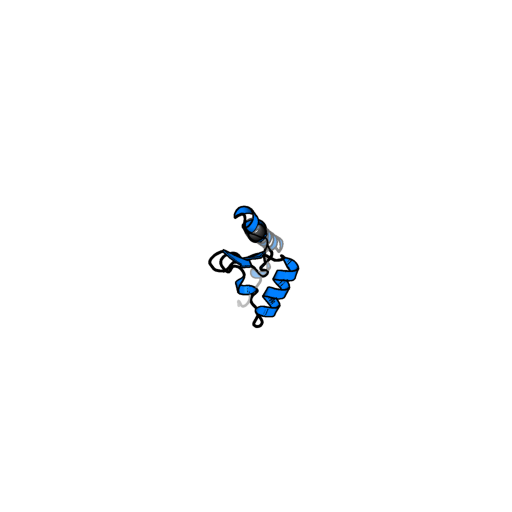62 -13.827 8.257 1.00 91.62 79 ASP A CA 1
ATOM 625 C C . ASP A 1 79 ? -14.655 -12.391 8.471 1.00 91.62 79 ASP A C 1
ATOM 627 O O . ASP A 1 79 ? -13.514 -12.133 8.876 1.00 91.62 79 ASP A O 1
ATOM 631 N N . LEU A 1 80 ? -15.530 -11.442 8.145 1.00 90.06 80 LEU A N 1
ATOM 632 C CA . LEU A 1 80 ? -15.268 -10.012 8.272 1.00 90.06 80 LEU A CA 1
ATOM 633 C C . LEU A 1 80 ? -15.086 -9.579 9.726 1.00 90.06 80 LEU A C 1
ATOM 635 O O . LEU A 1 80 ? -14.206 -8.766 10.017 1.00 90.06 80 LEU A O 1
ATOM 639 N N . ASP A 1 81 ? -15.879 -10.135 10.640 1.00 90.38 81 ASP A N 1
ATOM 640 C CA . ASP A 1 81 ? -15.868 -9.758 12.053 1.00 90.38 81 ASP A CA 1
ATOM 641 C C . ASP A 1 81 ? -14.518 -10.085 12.686 1.00 90.38 81 ASP A C 1
ATOM 643 O O . ASP A 1 81 ? -13.904 -9.241 13.356 1.00 90.38 81 ASP A O 1
ATOM 647 N N . LYS A 1 82 ? -13.993 -11.280 12.396 1.00 93.25 82 LYS A N 1
ATOM 648 C CA . LYS A 1 82 ? -12.652 -11.671 12.827 1.00 93.25 82 LYS A CA 1
ATOM 649 C C . LYS A 1 82 ? -11.586 -10.729 12.272 1.00 93.25 82 LYS A C 1
ATOM 651 O O . LYS A 1 82 ? -10.698 -10.312 13.023 1.00 93.25 82 LYS A O 1
ATOM 656 N N . LYS A 1 83 ? -11.678 -10.336 10.997 1.00 92.56 83 LYS A N 1
ATOM 657 C CA . LYS A 1 83 ? -10.715 -9.399 10.396 1.00 92.56 83 LYS A CA 1
ATOM 658 C C . LYS A 1 83 ? -10.754 -8.014 11.005 1.00 92.56 83 LYS A C 1
ATOM 660 O O . LYS A 1 83 ? -9.700 -7.462 11.329 1.00 92.56 83 LYS A O 1
ATOM 665 N N . PHE A 1 84 ? -11.941 -7.466 11.223 1.00 92.69 84 PHE A N 1
ATOM 666 C CA . PHE A 1 84 ? -12.076 -6.182 11.898 1.00 92.69 84 PHE A CA 1
ATOM 667 C C . PHE A 1 84 ? -11.557 -6.243 13.338 1.00 92.69 84 PHE A C 1
ATOM 669 O O . PHE A 1 84 ? -10.939 -5.281 13.795 1.00 92.69 84 PHE A O 1
ATOM 676 N N . PHE A 1 85 ? -11.710 -7.373 14.034 1.00 93.25 85 PHE A N 1
ATOM 677 C CA . PHE A 1 85 ? -11.130 -7.564 15.364 1.00 93.25 85 PHE A CA 1
ATOM 678 C C . PHE A 1 85 ? -9.593 -7.625 15.346 1.00 93.25 85 PHE A C 1
ATOM 680 O O . PHE A 1 85 ? -8.933 -7.031 16.206 1.00 93.25 85 PHE A O 1
ATOM 687 N N . GLU A 1 86 ? -9.001 -8.295 14.354 1.00 94.00 86 GLU A N 1
ATOM 688 C CA . GLU A 1 86 ? -7.548 -8.302 14.128 1.00 94.00 86 GLU A CA 1
ATOM 689 C C . GLU A 1 86 ? -7.020 -6.889 13.838 1.00 94.00 86 GLU A C 1
ATOM 691 O O . GLU A 1 86 ? -6.039 -6.447 14.445 1.00 94.00 86 GLU A O 1
ATOM 696 N N . TRP A 1 87 ? -7.696 -6.143 12.963 1.00 94.44 87 TRP A N 1
ATOM 697 C CA . TRP A 1 87 ? -7.334 -4.762 12.646 1.00 94.44 87 TRP A CA 1
ATOM 698 C C . TRP A 1 87 ? -7.515 -3.818 13.827 1.00 94.44 87 TRP A C 1
ATOM 700 O O . TRP A 1 87 ? -6.611 -3.026 14.086 1.00 94.44 87 TRP A O 1
ATOM 710 N N . LYS A 1 88 ? -8.593 -3.951 14.605 1.00 93.88 88 LYS A N 1
ATOM 711 C CA . LYS A 1 88 ? -8.777 -3.212 15.862 1.00 93.88 88 LYS A CA 1
ATOM 712 C C . LYS A 1 88 ? -7.601 -3.435 16.809 1.00 93.88 88 LYS A C 1
ATOM 714 O O . LYS A 1 88 ? -7.073 -2.485 17.379 1.00 93.88 88 LYS A O 1
ATOM 719 N N . ARG A 1 89 ? -7.151 -4.683 16.964 1.00 94.06 89 ARG A N 1
ATOM 720 C CA . ARG A 1 89 ? -6.009 -5.010 17.832 1.00 94.06 89 ARG A CA 1
ATOM 721 C C . ARG A 1 89 ? -4.698 -4.409 17.324 1.00 94.06 89 ARG A C 1
ATOM 723 O O . ARG A 1 89 ? -3.857 -4.027 18.130 1.00 94.06 89 ARG A O 1
ATOM 730 N N . LYS A 1 90 ? -4.519 -4.344 16.003 1.00 94.50 90 LYS A N 1
ATOM 731 C CA . LYS A 1 90 ? -3.282 -3.883 15.362 1.00 94.50 90 LYS A CA 1
ATOM 732 C C . LYS A 1 90 ? -3.186 -2.360 15.234 1.00 94.50 90 LYS A C 1
ATOM 734 O O . LYS A 1 90 ? -2.113 -1.805 15.443 1.00 94.50 90 LYS A O 1
ATOM 739 N N . TYR A 1 91 ? -4.276 -1.702 14.853 1.00 93.31 91 TYR A N 1
ATOM 740 C CA . TYR A 1 91 ? -4.320 -0.272 14.529 1.00 93.31 91 TYR A CA 1
ATOM 741 C C . TYR A 1 91 ? -5.011 0.569 15.609 1.00 93.31 91 TYR A C 1
ATOM 743 O O . TYR A 1 91 ? -4.828 1.783 15.645 1.00 93.31 91 TYR A O 1
ATOM 751 N N . GLY A 1 92 ? -5.751 -0.066 16.521 1.00 92.38 92 GLY A N 1
ATOM 752 C CA . GLY A 1 92 ? -6.411 0.579 17.648 1.00 92.38 92 GLY A CA 1
ATOM 753 C C . GLY A 1 92 ? -7.897 0.845 17.413 1.00 92.38 92 GLY A C 1
ATOM 754 O O . GLY A 1 92 ? -8.567 0.188 16.619 1.00 92.38 92 GLY A O 1
ATOM 755 N N . LYS A 1 93 ? -8.428 1.818 18.160 1.00 92.88 93 LYS A N 1
ATOM 756 C CA . LYS A 1 93 ? -9.869 2.109 18.230 1.00 92.88 93 LYS A CA 1
ATOM 757 C C . LYS A 1 93 ? -10.444 2.697 16.941 1.00 92.88 93 LYS A C 1
ATOM 759 O O . LYS A 1 93 ? -11.628 2.494 16.675 1.00 92.88 93 LYS A O 1
ATOM 764 N N . ALA A 1 94 ? -9.621 3.388 16.156 1.00 93.56 94 ALA A N 1
ATOM 765 C CA . ALA A 1 94 ? -9.990 3.959 14.870 1.00 93.56 94 ALA A CA 1
ATOM 766 C C . ALA A 1 94 ? -8.912 3.640 13.831 1.00 93.56 94 ALA A C 1
ATOM 768 O O . ALA A 1 94 ? -7.726 3.864 14.084 1.00 93.56 94 ALA A O 1
ATOM 769 N N . PHE A 1 95 ? -9.321 3.130 12.672 1.00 94.81 95 PHE A N 1
ATOM 770 C CA . PHE A 1 95 ? -8.404 2.811 11.581 1.00 94.81 95 PHE A CA 1
ATOM 771 C C . PHE A 1 95 ? -9.030 3.032 10.209 1.00 94.81 95 PHE A C 1
ATOM 773 O O . PHE A 1 95 ? -10.249 3.037 10.058 1.00 94.81 95 PHE A O 1
ATOM 780 N N . THR A 1 96 ? -8.185 3.212 9.198 1.00 95.62 96 THR A N 1
ATOM 781 C CA . THR A 1 96 ? -8.631 3.505 7.829 1.00 95.62 96 THR A CA 1
ATOM 782 C C . THR A 1 96 ? -8.594 2.261 6.956 1.00 95.62 96 THR A C 1
ATOM 784 O O . THR A 1 96 ? -7.533 1.664 6.786 1.00 95.62 96 THR A O 1
ATOM 787 N N . VAL A 1 97 ? -9.722 1.918 6.339 1.00 95.19 97 VAL A N 1
ATOM 788 C CA . VAL A 1 97 ? -9.825 0.887 5.300 1.00 95.19 97 VAL A CA 1
ATOM 789 C C . VAL A 1 97 ? -10.138 1.560 3.969 1.00 95.19 97 VAL A C 1
ATOM 791 O O . VAL A 1 97 ? -11.087 2.333 3.844 1.00 95.19 97 VAL A O 1
ATOM 794 N N . TRP A 1 98 ? -9.334 1.274 2.956 1.00 93.25 98 TRP A N 1
ATOM 795 C CA . TRP A 1 98 ? -9.531 1.751 1.596 1.00 93.25 98 TRP A CA 1
ATOM 796 C C . TRP A 1 98 ? -10.450 0.817 0.834 1.00 93.25 98 TRP A C 1
ATOM 798 O O . TRP A 1 98 ? -10.066 -0.274 0.417 1.00 93.25 98 TRP A O 1
ATOM 808 N N . MET A 1 99 ? -11.664 1.291 0.619 1.00 88.75 99 MET A N 1
ATOM 809 C CA . MET A 1 99 ? -12.537 0.832 -0.458 1.00 88.75 99 MET A CA 1
ATOM 810 C C . MET A 1 99 ? -12.346 1.837 -1.624 1.00 88.75 99 MET A C 1
ATOM 812 O O . MET A 1 99 ? -11.343 2.560 -1.597 1.00 88.75 99 MET A O 1
ATOM 816 N N . PRO A 1 100 ? -13.222 1.962 -2.646 1.00 84.56 100 PRO A N 1
ATOM 817 C CA . PRO A 1 100 ? -13.050 2.987 -3.685 1.00 84.56 100 PRO A CA 1
ATOM 818 C C . PRO A 1 100 ? -12.811 4.389 -3.101 1.00 84.56 100 PRO A C 1
ATOM 820 O O . PRO A 1 100 ? -12.082 5.188 -3.680 1.00 84.56 100 PRO A O 1
ATOM 823 N N . ASN A 1 101 ? -13.346 4.635 -1.898 1.00 88.56 101 ASN A N 1
ATOM 824 C CA . ASN A 1 101 ? -13.018 5.773 -1.051 1.00 88.56 101 ASN A CA 1
ATOM 825 C C . ASN A 1 101 ? -12.434 5.317 0.305 1.00 88.56 101 ASN A C 1
ATOM 827 O O . ASN A 1 101 ? -12.804 4.247 0.810 1.00 88.56 101 ASN A O 1
ATOM 831 N N . PRO A 1 102 ? -11.550 6.122 0.931 1.00 92.69 102 PRO A N 1
ATOM 832 C CA . PRO A 1 102 ? -11.046 5.836 2.271 1.00 92.69 102 PRO A CA 1
ATOM 833 C C . PRO A 1 102 ? -12.187 5.909 3.288 1.00 92.69 102 PRO A C 1
ATOM 835 O O . PRO A 1 102 ? -12.909 6.903 3.354 1.00 92.69 102 PRO A O 1
ATOM 838 N N . THR A 1 103 ? -12.336 4.862 4.091 1.00 93.75 103 THR A N 1
ATOM 839 C CA . THR A 1 103 ? -13.371 4.753 5.121 1.00 93.75 103 THR A CA 1
ATOM 840 C C . THR A 1 103 ? -12.712 4.584 6.478 1.00 93.75 103 THR A C 1
ATOM 842 O O . THR A 1 103 ? -11.910 3.673 6.677 1.00 93.75 103 THR A O 1
ATOM 845 N N . VAL A 1 104 ? -13.046 5.463 7.420 1.00 94.50 104 VAL A N 1
ATOM 846 C CA . VAL A 1 104 ? -12.571 5.356 8.801 1.00 94.50 104 VAL A CA 1
ATOM 847 C C . VAL A 1 104 ? -13.539 4.475 9.576 1.00 94.50 104 VAL A C 1
ATOM 849 O O . VAL A 1 104 ? -14.712 4.808 9.729 1.00 94.50 104 VAL A O 1
ATOM 852 N N . VAL A 1 105 ? -13.038 3.346 10.061 1.00 93.50 105 VAL A N 1
ATOM 853 C CA . VAL A 1 105 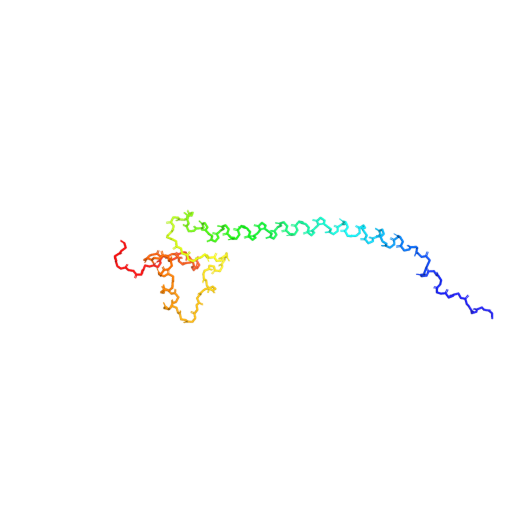? -13.778 2.420 10.912 1.00 93.50 105 VAL A CA 1
ATOM 854 C C . VAL A 1 105 ? -13.487 2.773 12.363 1.00 93.50 105 VAL A C 1
ATOM 856 O O . VAL A 1 105 ? -12.331 2.793 12.790 1.00 93.50 105 VAL A O 1
ATOM 859 N N . ILE A 1 106 ? -14.546 3.045 13.120 1.00 94.12 106 ILE A N 1
ATOM 860 C CA . ILE A 1 106 ? -14.500 3.340 14.551 1.00 94.12 106 ILE A CA 1
ATOM 861 C C . ILE A 1 106 ? -15.062 2.128 15.288 1.00 94.12 106 ILE A C 1
ATOM 863 O O . ILE A 1 106 ? -16.162 1.671 14.993 1.00 94.12 106 ILE A O 1
ATOM 867 N N . THR A 1 107 ? -14.304 1.596 16.241 1.00 89.75 107 THR A N 1
ATOM 868 C CA . THR A 1 107 ? -14.624 0.327 16.922 1.00 89.75 107 THR A CA 1
ATOM 869 C C . THR A 1 107 ? -14.861 0.470 18.423 1.00 89.75 107 THR A C 1
ATOM 871 O O . THR A 1 107 ? -14.980 -0.533 19.134 1.00 89.75 107 THR A O 1
ATOM 874 N N . ASP A 1 108 ? -14.874 1.702 18.921 1.00 87.06 108 ASP A N 1
ATOM 875 C CA . ASP A 1 108 ? -15.076 2.032 20.325 1.00 87.06 108 ASP A CA 1
ATOM 876 C C . ASP A 1 108 ? -15.815 3.371 20.430 1.00 87.06 108 ASP A C 1
ATOM 878 O O . ASP A 1 108 ? -15.628 4.256 19.596 1.00 87.06 108 ASP A O 1
ATOM 882 N N . TYR A 1 109 ? -16.649 3.514 21.456 1.00 84.25 109 TYR A N 1
ATOM 883 C CA . TYR A 1 109 ? -17.365 4.756 21.749 1.00 84.25 109 TYR A CA 1
ATOM 884 C C . TYR A 1 109 ? -16.456 5.777 22.442 1.00 84.25 109 TYR A C 1
ATOM 886 O O . TYR A 1 109 ? -16.699 6.981 22.371 1.00 84.25 109 TYR A O 1
ATOM 894 N N . LYS A 1 110 ? -15.407 5.298 23.124 1.00 77.00 110 LYS A N 1
ATOM 895 C CA . LYS A 1 110 ? -14.454 6.132 23.855 1.00 77.00 110 LYS A CA 1
ATOM 896 C C . LYS A 1 110 ? -13.168 6.260 23.044 1.00 77.00 110 LYS A C 1
ATOM 898 O O . LYS A 1 110 ? -12.206 5.531 23.300 1.00 77.00 110 LYS A O 1
ATOM 903 N N . ILE A 1 111 ? -13.186 7.135 22.040 1.00 61.72 111 ILE A N 1
ATOM 904 C CA . ILE A 1 111 ? -12.023 7.451 21.192 1.00 61.72 111 ILE A CA 1
ATOM 905 C C . ILE A 1 111 ? -11.028 8.293 21.983 1.00 61.72 111 ILE A C 1
ATOM 907 O O . ILE A 1 111 ? -11.449 9.326 22.545 1.00 61.72 111 ILE A O 1
#

InterPro domains:
  IPR001128 Cytochrome P450 [PF00067] (61-110)
  IPR036396 Cytochrome P450 superfamily [G3DSA:1.10.630.10] (54-111)
  IPR036396 Cytochrome P450 superfamily [SSF48264] (56-109)
  IPR050182 Cytochrome P450 family 2 [PTHR24300] (37-111)